Protein AF-A0A9E0VEK9-F1 (afdb_monomer_lite)

Foldseek 3Di:
DADDLVLLLVLLVQCLPQKDKAWDWDDDPPDPDIDIFIKIKGKDLDVVVVVSNVVNCVNVVQDWDKDWPPDDPPPDRTMIMIMHTQLVSLLSSLVSNLVNHDQCNVSSVLSNVLSVQVPDPDPDPVVVSVVSNVVSVVCVVPPDPPD

Secondary structure (DSSP, 8-state):
-PPPHHHHHHHHHHHHHHEEEEEEEE--TT-SSPEEEEEEEEEES-HHHHHHHHHHHHHTT---EEE--SS--TTS---EEEEE--HHHHHHHHHHHTTT-STTHHHHHHHHHHHHHHHSSS---HHHHHHHHHHHHHHHHH-----

Sequence (147 aa):
MTVQETDLAWLAGIIDGEGCFSIFINNRIDASNPSISASLTITNSNCLLLNRCMEILDSLEIKYYYHDPKNGRQQGRRVMRVKVKNYSSLKCLIELLLPYLVGKIDQAKITLEFANLAKQRGKLKYEERAKLMNNIKKLNQHGHLIA

pLDDT: mean 89.52, std 13.37, range [40.5, 98.69]

Structure (mmCIF, N/CA/C/O backbone):
data_AF-A0A9E0VEK9-F1
#
_entry.id   AF-A0A9E0VEK9-F1
#
loop_
_atom_site.group_PDB
_atom_site.id
_atom_site.type_symbol
_atom_site.label_atom_id
_atom_site.label_alt_id
_atom_site.label_comp_id
_atom_site.label_asym_id
_atom_site.label_entity_id
_atom_site.label_seq_id
_atom_site.pdbx_PDB_ins_code
_atom_site.Cartn_x
_atom_site.Cartn_y
_atom_site.Cartn_z
_atom_site.occupancy
_atom_site.B_iso_or_equiv
_atom_site.auth_seq_id
_atom_site.auth_comp_id
_atom_site.auth_asym_id
_atom_site.auth_atom_id
_atom_site.pdbx_PDB_model_num
ATOM 1 N N . MET A 1 1 ? -11.969 6.735 16.069 1.00 75.50 1 MET A N 1
ATOM 2 C CA . MET A 1 1 ? -12.246 5.346 16.494 1.00 75.50 1 MET A CA 1
ATOM 3 C C . MET A 1 1 ? -10.930 4.758 16.976 1.00 75.50 1 MET A C 1
ATOM 5 O O . MET A 1 1 ? -9.918 5.058 16.360 1.00 75.50 1 MET A O 1
ATOM 9 N N . THR A 1 2 ? -10.904 3.988 18.065 1.00 89.75 2 THR A N 1
ATOM 10 C CA . THR A 1 2 ? -9.683 3.257 18.451 1.00 89.75 2 THR A CA 1
ATOM 11 C C . THR A 1 2 ? -9.566 2.023 17.563 1.00 89.75 2 THR A C 1
ATOM 13 O O . THR A 1 2 ? -10.510 1.238 17.508 1.00 89.75 2 THR A O 1
ATOM 16 N N . VAL A 1 3 ? -8.454 1.884 16.840 1.00 93.69 3 VAL A N 1
ATOM 17 C CA . VAL A 1 3 ? -8.208 0.744 15.943 1.00 93.69 3 VAL A CA 1
ATOM 18 C C . VAL A 1 3 ? -7.796 -0.465 16.772 1.00 93.69 3 VAL A C 1
ATOM 20 O O . VAL A 1 3 ? -6.850 -0.373 17.551 1.00 93.69 3 VAL A O 1
ATOM 23 N N . GLN A 1 4 ? -8.502 -1.581 16.598 1.00 96.88 4 GLN A N 1
ATOM 24 C CA . GLN A 1 4 ? -8.213 -2.840 17.285 1.00 96.88 4 GLN A CA 1
ATOM 25 C C . GLN A 1 4 ? -7.390 -3.786 16.398 1.00 96.88 4 GLN A C 1
ATOM 27 O O . GLN A 1 4 ? -7.333 -3.628 15.178 1.00 96.88 4 GLN A O 1
ATOM 32 N N . GLU A 1 5 ? -6.802 -4.831 16.984 1.00 97.75 5 GLU A N 1
ATOM 33 C CA . GLU A 1 5 ? -6.090 -5.874 16.223 1.00 97.75 5 GLU A CA 1
ATOM 34 C C . GLU A 1 5 ? -6.980 -6.538 15.164 1.00 97.75 5 GLU A C 1
ATOM 36 O O . GLU A 1 5 ? -6.535 -6.812 14.052 1.00 97.75 5 GLU A O 1
ATOM 41 N N . THR A 1 6 ? -8.265 -6.729 15.469 1.00 98.06 6 THR A N 1
ATOM 42 C CA . THR A 1 6 ? -9.243 -7.281 14.525 1.00 98.06 6 THR A CA 1
ATOM 43 C C . THR A 1 6 ? -9.479 -6.375 13.320 1.00 98.06 6 THR A C 1
ATOM 45 O O . THR A 1 6 ? -9.717 -6.886 12.229 1.00 98.06 6 THR A O 1
ATOM 48 N N . ASP A 1 7 ? -9.363 -5.052 13.472 1.00 98.44 7 ASP A N 1
ATOM 49 C CA . ASP A 1 7 ? -9.461 -4.107 12.355 1.00 98.44 7 ASP A CA 1
ATOM 50 C C . ASP A 1 7 ? -8.234 -4.197 11.444 1.00 98.44 7 ASP A C 1
ATOM 52 O O . ASP A 1 7 ? -8.367 -4.164 10.219 1.00 98.44 7 ASP A O 1
ATOM 56 N N . LEU A 1 8 ? -7.043 -4.356 12.032 1.00 98.56 8 LEU A N 1
ATOM 57 C CA . LEU A 1 8 ? -5.801 -4.564 11.285 1.00 98.56 8 LEU A CA 1
ATOM 58 C C . LEU A 1 8 ? -5.826 -5.898 10.534 1.00 98.56 8 LEU A C 1
ATOM 60 O O . LEU A 1 8 ? -5.526 -5.930 9.340 1.00 98.56 8 LEU A O 1
ATOM 64 N N . ALA A 1 9 ? -6.247 -6.975 11.199 1.00 98.56 9 ALA A N 1
ATOM 65 C CA . ALA A 1 9 ? -6.399 -8.289 10.585 1.00 98.56 9 ALA A CA 1
ATOM 66 C C . ALA A 1 9 ? -7.434 -8.271 9.451 1.00 98.56 9 ALA A C 1
ATOM 68 O O . ALA A 1 9 ? -7.185 -8.799 8.365 1.00 98.56 9 ALA A O 1
ATOM 69 N N . TRP A 1 10 ? -8.570 -7.602 9.667 1.00 98.62 10 TRP A N 1
ATOM 70 C CA . TRP A 1 10 ? -9.595 -7.424 8.643 1.00 98.62 10 TRP A CA 1
ATOM 71 C C . TRP A 1 10 ? -9.056 -6.644 7.440 1.00 98.62 10 TRP A C 1
ATOM 73 O O . TRP A 1 10 ? -9.199 -7.092 6.302 1.00 98.62 10 TRP A O 1
ATOM 83 N N . LEU A 1 11 ? -8.379 -5.513 7.670 1.00 98.69 11 LEU A N 1
ATOM 84 C CA . LEU A 1 11 ? -7.804 -4.701 6.597 1.00 98.69 11 LEU A CA 1
ATOM 85 C C . LEU A 1 11 ? -6.722 -5.467 5.820 1.00 98.69 11 LEU A C 1
ATOM 87 O O . LEU A 1 11 ? -6.675 -5.370 4.593 1.00 98.69 11 LEU A O 1
ATOM 91 N N . ALA A 1 12 ? -5.885 -6.254 6.503 1.00 98.69 12 ALA A N 1
ATOM 92 C CA . ALA A 1 12 ? -4.900 -7.122 5.861 1.00 98.69 12 ALA A CA 1
ATOM 93 C C . ALA A 1 12 ? -5.572 -8.159 4.949 1.00 98.69 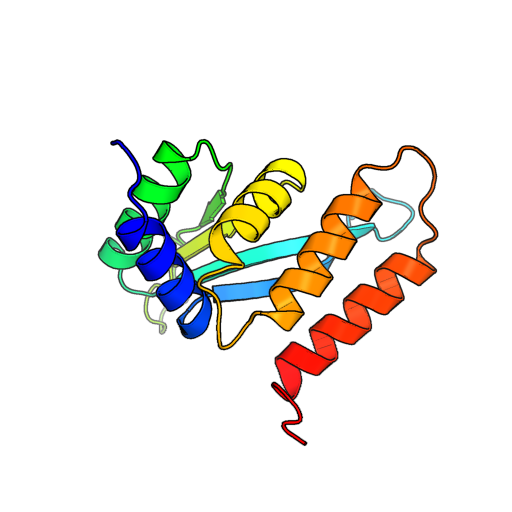12 ALA A C 1
ATOM 95 O O . ALA A 1 12 ? -5.175 -8.289 3.791 1.00 98.69 12 ALA A O 1
ATOM 96 N N . GLY A 1 13 ? -6.645 -8.809 5.415 1.00 98.56 13 GLY A N 1
ATOM 97 C CA . GLY A 1 13 ? -7.437 -9.735 4.601 1.00 98.56 13 GLY A CA 1
ATOM 98 C C . GLY A 1 13 ? -8.046 -9.067 3.363 1.00 98.56 13 GLY A C 1
ATOM 99 O O . GLY A 1 13 ? -7.977 -9.607 2.258 1.00 98.56 13 GLY A O 1
ATOM 100 N N . ILE A 1 14 ? -8.566 -7.844 3.508 1.00 98.62 14 ILE A N 1
ATOM 101 C CA . ILE A 1 14 ? -9.054 -7.054 2.368 1.00 98.62 14 ILE A CA 1
ATOM 102 C C . ILE A 1 14 ? -7.925 -6.724 1.390 1.00 98.62 14 ILE A C 1
ATOM 104 O O . ILE A 1 14 ? -8.122 -6.799 0.180 1.00 98.62 14 ILE A O 1
ATOM 108 N N . ILE A 1 15 ? -6.730 -6.385 1.869 1.00 98.50 15 ILE A N 1
ATOM 109 C CA . ILE A 1 15 ? -5.579 -6.114 1.000 1.00 98.50 15 ILE A CA 1
ATOM 110 C C . ILE A 1 15 ? -5.117 -7.385 0.273 1.00 98.50 15 ILE A C 1
ATOM 112 O O . ILE A 1 15 ? -4.773 -7.326 -0.913 1.00 98.50 15 ILE A O 1
ATOM 116 N N . ASP A 1 16 ? -5.164 -8.543 0.924 1.00 97.88 16 ASP A N 1
ATOM 117 C CA . ASP A 1 16 ? -4.855 -9.831 0.303 1.00 97.88 16 ASP A CA 1
ATOM 118 C C . ASP A 1 16 ? -5.864 -10.236 -0.777 1.00 97.88 16 ASP A C 1
ATOM 120 O O . ASP A 1 16 ? -5.453 -10.823 -1.779 1.00 97.88 16 ASP A O 1
ATOM 124 N N . GLY A 1 17 ? -7.135 -9.849 -0.658 1.00 97.69 17 GLY A N 1
ATOM 125 C CA . GLY A 1 17 ? -8.143 -10.061 -1.704 1.00 97.69 17 GLY A CA 1
ATOM 126 C C . GLY A 1 17 ? -8.131 -8.984 -2.796 1.00 97.69 17 GLY A C 1
ATOM 127 O O . GLY A 1 17 ? -7.876 -9.257 -3.964 1.00 97.69 17 GLY A O 1
ATOM 128 N N . GLU A 1 18 ? -8.354 -7.733 -2.401 1.00 97.94 18 GLU A N 1
ATOM 129 C CA . GLU A 1 18 ? -8.700 -6.594 -3.271 1.00 97.94 18 GLU A CA 1
ATOM 130 C C . GLU A 1 18 ? -7.551 -5.583 -3.447 1.00 97.94 18 GLU A C 1
ATOM 132 O O . GLU A 1 18 ? -7.617 -4.646 -4.254 1.00 97.94 18 GLU A O 1
ATOM 137 N N . GLY A 1 19 ? -6.497 -5.723 -2.642 1.00 97.88 19 GLY A N 1
ATOM 138 C CA . GLY A 1 19 ? -5.337 -4.844 -2.649 1.00 97.88 19 GLY A CA 1
ATOM 139 C C . GLY A 1 19 ? -4.309 -5.202 -3.719 1.00 97.88 19 GLY A C 1
ATOM 140 O O . GLY A 1 19 ? -4.181 -6.342 -4.158 1.00 97.88 19 GLY A O 1
ATOM 141 N N . CYS A 1 20 ? -3.508 -4.221 -4.116 1.00 98.00 20 CYS A N 1
ATOM 142 C CA . CYS A 1 20 ? -2.365 -4.409 -4.998 1.00 98.00 20 CYS A CA 1
ATOM 143 C C . CYS A 1 20 ? -1.204 -3.516 -4.558 1.00 98.00 20 CYS A C 1
ATOM 145 O O . CYS A 1 20 ? -1.308 -2.283 -4.579 1.00 98.00 20 CYS A O 1
ATOM 147 N N . PHE A 1 21 ? -0.089 -4.145 -4.194 1.00 98.31 21 PHE A N 1
ATOM 148 C CA . PHE A 1 21 ? 1.195 -3.476 -4.037 1.00 98.31 21 PHE A CA 1
ATOM 149 C C . PHE A 1 21 ? 1.859 -3.341 -5.406 1.00 98.31 21 PHE A C 1
ATOM 151 O O . PHE A 1 21 ? 1.887 -4.277 -6.203 1.00 98.31 21 PHE A O 1
ATOM 158 N N . SER A 1 22 ? 2.372 -2.159 -5.721 1.00 97.50 22 SER A N 1
ATOM 159 C CA . SER A 1 22 ? 2.972 -1.877 -7.023 1.00 97.50 22 SER A CA 1
ATOM 160 C C . SER A 1 22 ? 4.140 -0.923 -6.887 1.00 97.50 22 SER A C 1
ATOM 162 O O . SER A 1 22 ? 4.040 0.082 -6.186 1.00 97.50 22 SER A O 1
ATOM 164 N N . ILE A 1 23 ? 5.200 -1.189 -7.645 1.00 96.00 23 ILE A N 1
ATOM 165 C CA . ILE A 1 23 ? 6.280 -0.244 -7.922 1.00 96.00 23 ILE A CA 1
ATOM 166 C C . ILE A 1 23 ? 6.250 0.022 -9.428 1.00 96.00 23 ILE A C 1
ATOM 168 O O . ILE A 1 23 ? 6.117 -0.908 -10.220 1.00 96.00 23 ILE A O 1
ATOM 172 N N . PHE A 1 24 ? 6.294 1.288 -9.827 1.00 94.19 24 PHE A N 1
ATOM 173 C CA . PHE A 1 24 ? 6.076 1.713 -11.206 1.00 94.19 24 PHE A CA 1
ATOM 174 C C . PHE A 1 24 ? 6.885 2.961 -11.547 1.00 94.19 24 PHE A C 1
ATOM 176 O O . PHE A 1 24 ? 7.284 3.735 -10.673 1.00 94.19 24 PHE A O 1
ATOM 183 N N . ILE A 1 25 ? 7.103 3.162 -12.845 1.00 91.44 25 ILE A N 1
ATOM 184 C CA . ILE A 1 25 ? 7.740 4.362 -13.373 1.00 91.44 25 ILE A CA 1
ATOM 185 C C . ILE A 1 25 ? 6.696 5.479 -13.483 1.00 91.44 25 ILE A C 1
ATOM 187 O O . ILE A 1 25 ? 5.635 5.314 -14.081 1.00 91.44 25 ILE A O 1
ATOM 191 N N . ASN A 1 26 ? 7.022 6.630 -12.914 1.00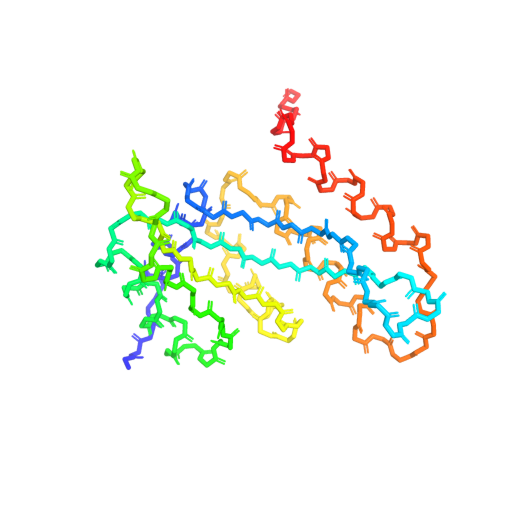 86.56 26 ASN A N 1
ATOM 192 C CA . ASN A 1 26 ? 6.358 7.904 -13.112 1.00 86.56 26 ASN A CA 1
ATOM 193 C C . ASN A 1 26 ? 7.119 8.700 -14.171 1.00 86.56 26 ASN A C 1
ATOM 195 O O . ASN A 1 26 ? 8.154 9.314 -13.883 1.00 86.56 26 ASN A O 1
ATOM 199 N N . ASN A 1 27 ? 6.561 8.710 -15.377 1.00 80.69 27 ASN A N 1
ATOM 200 C CA . ASN A 1 27 ? 6.970 9.608 -16.447 1.00 80.69 27 ASN A CA 1
ATOM 201 C C . ASN A 1 27 ? 6.269 10.944 -16.211 1.00 80.69 27 ASN A C 1
ATOM 203 O O . ASN A 1 27 ? 5.087 11.084 -16.524 1.00 80.69 27 ASN A O 1
ATOM 207 N N . ARG A 1 28 ? 6.961 11.903 -15.593 1.00 74.19 28 ARG A N 1
ATOM 208 C CA . ARG A 1 28 ? 6.451 13.273 -15.565 1.00 74.19 28 ARG A CA 1
ATOM 209 C C . ARG A 1 28 ? 6.937 13.992 -16.815 1.00 74.19 28 ARG A C 1
ATOM 211 O O . ARG A 1 28 ? 8.100 13.856 -17.175 1.00 74.19 28 ARG A O 1
ATOM 218 N N . ILE A 1 29 ? 6.036 14.728 -17.457 1.00 69.44 29 ILE A N 1
ATOM 219 C CA . ILE A 1 29 ? 6.296 15.444 -18.715 1.00 69.44 29 ILE A CA 1
ATOM 220 C C . ILE A 1 29 ? 7.399 16.505 -18.532 1.00 69.44 29 ILE A C 1
ATOM 222 O O . ILE A 1 29 ? 8.134 16.801 -19.464 1.00 69.44 29 ILE A O 1
ATOM 226 N N . ASP A 1 30 ? 7.538 17.037 -17.319 1.00 74.06 30 ASP A N 1
ATOM 227 C CA . ASP A 1 30 ? 8.468 18.096 -16.917 1.00 74.06 30 ASP A CA 1
ATOM 228 C C . ASP A 1 30 ? 9.792 17.584 -16.317 1.00 74.06 30 ASP A C 1
ATOM 230 O O . ASP A 1 30 ? 10.680 18.379 -16.009 1.00 74.06 30 ASP A O 1
ATOM 234 N N . ALA A 1 31 ? 9.953 16.271 -16.131 1.00 70.75 31 ALA A N 1
ATOM 235 C CA . ALA A 1 31 ? 11.150 15.701 -15.525 1.00 70.75 31 ALA A CA 1
ATOM 236 C C . ALA A 1 31 ? 12.089 15.132 -16.592 1.00 70.75 31 ALA A C 1
ATOM 238 O O . ALA A 1 31 ? 11.723 14.238 -17.350 1.00 70.75 31 ALA A O 1
ATOM 239 N N . SER A 1 32 ? 13.348 15.576 -16.576 1.00 70.69 32 SER A N 1
ATOM 240 C CA . SER A 1 32 ? 14.405 15.062 -17.459 1.00 70.69 32 SER A CA 1
ATOM 241 C C . SER A 1 32 ? 14.728 13.581 -17.241 1.00 70.69 32 SER A C 1
ATOM 243 O O . SER A 1 32 ? 15.346 12.961 -18.099 1.00 70.69 32 SER A O 1
ATOM 245 N N . ASN A 1 33 ? 14.315 13.005 -16.107 1.00 71.69 33 ASN A N 1
ATOM 246 C CA . ASN A 1 33 ? 14.513 11.596 -15.800 1.00 71.69 33 ASN A CA 1
ATOM 247 C C . ASN A 1 33 ? 13.241 10.961 -15.217 1.00 71.69 33 ASN A C 1
ATOM 249 O O . ASN A 1 33 ? 12.632 11.535 -14.305 1.00 71.69 33 ASN A O 1
ATOM 253 N N . PRO A 1 34 ? 12.865 9.754 -15.675 1.00 78.25 34 PRO A N 1
ATOM 254 C CA . PRO A 1 34 ? 11.761 9.004 -15.097 1.00 78.25 34 PRO A CA 1
ATOM 255 C C . PRO A 1 34 ? 12.043 8.676 -13.627 1.00 78.25 34 PRO A C 1
ATOM 257 O O . PRO A 1 34 ? 13.136 8.245 -13.256 1.00 78.25 34 PRO A O 1
ATOM 260 N N . SER A 1 35 ? 11.034 8.850 -12.775 1.00 86.00 35 SER A N 1
ATOM 261 C CA . SER A 1 35 ? 11.138 8.526 -11.348 1.00 86.00 35 SER A CA 1
ATOM 262 C C . SER A 1 35 ? 10.437 7.206 -11.053 1.00 86.00 35 SER A C 1
ATOM 264 O O . SER A 1 35 ? 9.373 6.943 -11.593 1.00 86.00 35 SER A O 1
ATOM 266 N N . ILE A 1 36 ? 11.002 6.360 -10.194 1.00 90.75 36 ILE A N 1
ATOM 267 C CA . ILE A 1 36 ? 10.328 5.133 -9.742 1.00 90.75 36 ILE A CA 1
ATOM 268 C C . ILE A 1 36 ? 9.571 5.443 -8.449 1.00 90.75 36 ILE A C 1
ATOM 270 O O . ILE A 1 36 ? 10.072 6.175 -7.589 1.00 90.75 36 ILE A O 1
ATOM 274 N N . SER A 1 37 ? 8.355 4.923 -8.304 1.00 92.75 37 SER A N 1
ATOM 275 C CA . SER A 1 37 ? 7.513 5.117 -7.121 1.00 92.75 37 SER A CA 1
ATOM 276 C C . SER A 1 37 ? 6.755 3.855 -6.746 1.00 92.75 37 SER A C 1
ATOM 278 O O . SER A 1 37 ? 6.527 2.994 -7.588 1.00 92.75 37 SER A O 1
ATOM 280 N N . ALA A 1 38 ? 6.336 3.778 -5.486 1.00 95.94 38 ALA A N 1
ATOM 281 C CA . ALA A 1 38 ? 5.567 2.667 -4.943 1.00 95.94 38 ALA A CA 1
ATOM 282 C C . ALA A 1 38 ? 4.160 3.097 -4.513 1.00 95.94 38 ALA A C 1
ATOM 284 O O . ALA A 1 38 ? 3.905 4.273 -4.237 1.00 95.94 38 ALA A O 1
ATOM 285 N N . SER A 1 39 ? 3.235 2.142 -4.457 1.00 97.75 39 SER A N 1
ATOM 286 C CA . SER A 1 39 ? 1.904 2.346 -3.895 1.00 97.75 39 SER A CA 1
ATOM 287 C C . SER A 1 39 ? 1.232 1.050 -3.472 1.00 97.75 39 SER A C 1
ATOM 289 O O . SER A 1 39 ? 1.437 0.022 -4.114 1.00 97.75 39 SER A O 1
ATOM 291 N N . LEU A 1 40 ? 0.319 1.161 -2.514 1.00 98.56 40 LEU A N 1
ATOM 292 C CA . LEU A 1 40 ? -0.753 0.199 -2.274 1.00 98.56 40 LEU A CA 1
ATOM 293 C C . LEU A 1 40 ? -2.061 0.777 -2.828 1.00 98.56 40 LEU A C 1
ATOM 295 O O . LEU A 1 40 ? -2.364 1.947 -2.599 1.00 98.56 40 LEU A O 1
ATOM 299 N N . THR A 1 41 ? -2.828 -0.019 -3.570 1.00 98.56 41 THR A N 1
ATOM 300 C CA . THR A 1 41 ? -4.162 0.364 -4.059 1.00 98.56 41 THR A CA 1
ATOM 301 C C . THR A 1 41 ? -5.181 -0.702 -3.682 1.00 98.56 41 THR A C 1
ATOM 303 O O . THR A 1 41 ? -4.963 -1.859 -4.009 1.00 98.56 41 THR A O 1
ATOM 306 N N . ILE A 1 42 ? -6.291 -0.313 -3.059 1.00 98.50 42 ILE A N 1
ATOM 307 C CA . ILE A 1 42 ? -7.468 -1.158 -2.825 1.00 98.50 42 ILE A CA 1
ATOM 308 C C . ILE A 1 42 ? -8.532 -0.711 -3.824 1.00 98.50 42 ILE A C 1
ATOM 310 O O . ILE A 1 42 ? -8.842 0.480 -3.905 1.00 98.50 42 ILE A O 1
ATOM 314 N N . THR A 1 43 ? -9.042 -1.635 -4.634 1.00 97.06 43 THR A N 1
ATOM 315 C CA . THR A 1 43 ? -9.991 -1.329 -5.712 1.00 97.06 43 THR A CA 1
ATOM 316 C C . THR A 1 43 ? -11.248 -2.153 -5.525 1.00 97.06 43 THR A C 1
ATOM 318 O O . THR A 1 43 ? -11.150 -3.363 -5.431 1.00 97.06 43 THR A O 1
ATOM 321 N N . ASN A 1 44 ? -12.423 -1.525 -5.505 1.00 96.50 44 ASN A N 1
ATOM 322 C CA . ASN A 1 44 ? -13.674 -2.271 -5.407 1.00 96.50 44 ASN A CA 1
ATOM 323 C C . ASN A 1 44 ? -14.857 -1.479 -5.990 1.00 96.50 44 ASN A C 1
ATOM 325 O O . ASN A 1 44 ? -14.815 -0.250 -6.091 1.00 96.50 44 ASN A O 1
ATOM 329 N N . SER A 1 45 ? -15.922 -2.176 -6.388 1.00 94.25 45 SER A N 1
ATOM 330 C CA . SER A 1 45 ? -17.187 -1.552 -6.805 1.00 94.25 45 SER A CA 1
ATOM 331 C C . SER A 1 45 ? -18.146 -1.291 -5.639 1.00 94.25 45 SER A C 1
ATOM 333 O O . SER A 1 45 ? -19.085 -0.516 -5.791 1.00 94.25 45 SER A O 1
ATOM 335 N N . ASN A 1 46 ? -17.931 -1.924 -4.483 1.00 94.25 46 ASN A N 1
ATOM 336 C CA . ASN A 1 46 ? -18.708 -1.703 -3.270 1.00 94.25 46 ASN A CA 1
ATOM 337 C C . ASN A 1 46 ? -18.101 -0.551 -2.452 1.00 94.25 46 ASN A C 1
ATOM 339 O O . ASN A 1 46 ? -16.995 -0.664 -1.922 1.00 94.25 46 ASN A O 1
ATOM 343 N N . CYS A 1 47 ? -18.836 0.558 -2.335 1.00 94.44 47 CYS A N 1
ATOM 344 C CA . CYS A 1 47 ? -18.379 1.729 -1.589 1.00 94.44 47 CYS A CA 1
ATOM 345 C C . CYS A 1 47 ? -18.317 1.481 -0.080 1.00 94.44 47 CYS A C 1
ATOM 347 O O . CYS A 1 47 ? -17.437 2.034 0.565 1.00 94.44 47 CYS A O 1
ATOM 349 N N . LEU A 1 48 ? -19.175 0.624 0.485 1.00 96.94 48 LEU A N 1
ATOM 350 C CA . LEU A 1 48 ? -19.177 0.334 1.923 1.00 96.94 48 LEU A CA 1
ATOM 351 C C . LEU A 1 48 ? -17.867 -0.329 2.362 1.00 96.94 48 LEU A C 1
ATOM 353 O O . LEU A 1 48 ? -17.313 0.020 3.401 1.00 96.94 48 LEU A O 1
ATOM 357 N N . LEU A 1 49 ? -17.334 -1.230 1.531 1.00 97.56 49 LEU A N 1
ATOM 358 C CA . LEU A 1 49 ? -16.047 -1.882 1.775 1.00 97.56 49 LEU A CA 1
ATOM 359 C C . LEU A 1 49 ? -14.902 -0.861 1.782 1.00 97.56 49 LEU A C 1
ATOM 361 O O . LEU A 1 49 ? -14.065 -0.874 2.685 1.00 97.56 49 LEU A O 1
ATOM 365 N N . LEU A 1 50 ? -14.877 0.053 0.806 1.00 97.88 50 LEU A N 1
ATOM 366 C CA . LEU A 1 50 ? -13.852 1.097 0.752 1.00 97.88 50 LEU A CA 1
ATOM 367 C C . LEU A 1 50 ? -14.012 2.132 1.866 1.00 97.88 50 LEU A C 1
AT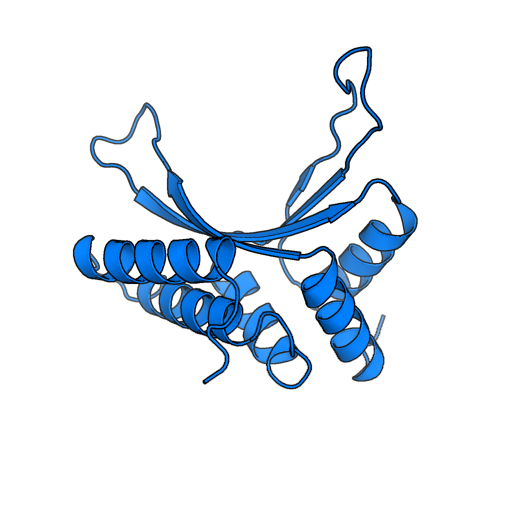OM 369 O O . LEU A 1 50 ? -13.001 2.571 2.402 1.00 97.88 50 LEU A O 1
ATOM 373 N N . ASN A 1 51 ? -15.241 2.483 2.248 1.00 97.94 51 ASN A N 1
ATOM 374 C CA . ASN A 1 51 ? -15.506 3.366 3.382 1.00 97.94 51 ASN A CA 1
ATOM 375 C C . ASN A 1 51 ? -14.930 2.774 4.665 1.00 97.94 51 ASN A C 1
ATOM 377 O O . ASN A 1 51 ? -14.198 3.465 5.366 1.00 97.94 51 ASN A O 1
ATOM 381 N N . ARG A 1 52 ? -15.141 1.474 4.910 1.00 98.25 52 ARG A N 1
ATOM 382 C CA . ARG A 1 52 ? -14.546 0.809 6.072 1.00 98.25 52 ARG A CA 1
ATOM 383 C C . ARG A 1 52 ? -13.017 0.826 6.038 1.00 98.25 52 ARG A C 1
ATOM 385 O O . ARG A 1 52 ? -1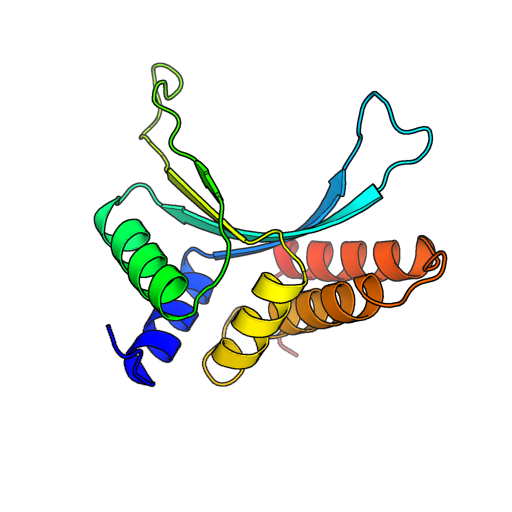2.385 1.058 7.063 1.00 98.25 52 ARG A O 1
ATOM 392 N N . CYS A 1 53 ? -12.412 0.631 4.864 1.00 98.44 53 CYS A N 1
ATOM 393 C CA . CYS A 1 53 ? -10.962 0.784 4.714 1.00 98.44 53 CYS A CA 1
ATOM 394 C C . CYS A 1 53 ? -10.516 2.212 5.063 1.00 98.44 53 CYS A C 1
ATOM 396 O O . CYS A 1 53 ? -9.558 2.381 5.807 1.00 98.44 53 CYS A O 1
ATOM 398 N N . MET A 1 54 ? -11.210 3.231 4.547 1.00 98.44 54 MET A N 1
ATOM 399 C CA . MET A 1 54 ? -10.894 4.641 4.793 1.00 98.44 54 MET A CA 1
ATOM 400 C C . MET A 1 54 ? -11.021 5.011 6.273 1.00 98.44 54 MET A C 1
ATOM 402 O O . MET A 1 54 ? -10.102 5.621 6.797 1.00 98.44 54 MET A O 1
ATOM 406 N N . GLU A 1 55 ? -12.056 4.550 6.976 1.00 98.44 55 GLU A N 1
ATOM 407 C CA . GLU A 1 55 ? -12.221 4.774 8.422 1.00 98.44 55 GLU A CA 1
ATOM 408 C C . GLU A 1 55 ? -11.035 4.251 9.249 1.00 98.44 55 GLU A C 1
ATOM 410 O O . GLU A 1 55 ? -10.573 4.919 10.181 1.00 98.44 55 GLU A O 1
ATOM 415 N N . ILE A 1 56 ? -10.535 3.055 8.912 1.00 98.56 56 ILE A N 1
ATOM 416 C CA . ILE A 1 56 ? -9.363 2.466 9.571 1.00 98.56 56 ILE A CA 1
ATOM 417 C C . ILE A 1 56 ? -8.115 3.286 9.227 1.00 98.56 56 ILE A C 1
ATOM 419 O O . ILE A 1 56 ? -7.345 3.628 10.120 1.00 98.56 56 ILE A O 1
ATOM 423 N N . LEU A 1 57 ? -7.927 3.646 7.951 1.00 98.38 57 LEU A N 1
ATOM 424 C CA . LEU A 1 57 ? -6.787 4.455 7.510 1.00 98.38 57 LEU A CA 1
ATOM 425 C C . LEU A 1 57 ? -6.776 5.846 8.161 1.00 98.38 57 LEU A C 1
ATOM 427 O O . LEU A 1 57 ? -5.717 6.286 8.601 1.00 98.38 57 LEU A O 1
ATOM 431 N N . ASP A 1 58 ? -7.931 6.504 8.265 1.00 98.31 58 ASP A N 1
ATOM 432 C CA . ASP A 1 58 ? -8.095 7.800 8.929 1.00 98.31 58 ASP A CA 1
ATOM 433 C C . ASP A 1 58 ? -7.760 7.693 10.420 1.00 98.31 58 ASP A C 1
ATOM 435 O O . ASP A 1 58 ? -7.032 8.527 10.955 1.00 98.31 58 ASP A O 1
ATOM 439 N N . SER A 1 59 ? -8.222 6.627 11.084 1.00 98.00 59 SER A N 1
ATOM 440 C CA . SER A 1 59 ? -7.939 6.378 12.505 1.00 98.00 59 SER A CA 1
ATOM 441 C C . SER A 1 59 ? -6.463 6.054 12.784 1.00 98.00 59 SER A C 1
ATOM 443 O O . SER A 1 59 ? -5.996 6.264 13.899 1.00 98.00 59 SER A O 1
ATOM 445 N N . LEU A 1 60 ? -5.727 5.567 11.779 1.00 97.50 60 LEU A N 1
ATOM 446 C CA . LEU A 1 60 ? -4.275 5.346 11.812 1.00 97.50 60 LEU A CA 1
ATOM 447 C C . LEU A 1 60 ? -3.464 6.548 11.288 1.00 97.50 60 LEU A C 1
ATOM 449 O O . LEU A 1 60 ? -2.247 6.444 11.139 1.00 97.50 60 LEU A O 1
ATOM 453 N N . GLU A 1 61 ? -4.120 7.660 10.938 1.00 97.56 61 GLU A N 1
ATOM 454 C CA . GLU A 1 61 ? -3.502 8.845 10.321 1.00 97.56 61 GLU A CA 1
ATOM 455 C C . GLU A 1 61 ? -2.727 8.543 9.013 1.00 97.56 61 GLU A C 1
ATOM 457 O O . GLU A 1 61 ? -1.768 9.227 8.626 1.00 97.56 61 GLU A O 1
ATOM 462 N N . ILE A 1 62 ? -3.149 7.510 8.280 1.00 98.19 62 ILE A N 1
ATOM 463 C CA . ILE A 1 62 ? -2.545 7.100 7.012 1.00 98.19 62 ILE A CA 1
ATOM 464 C C . ILE A 1 62 ? -3.084 7.967 5.878 1.00 98.19 62 ILE A C 1
ATOM 466 O O . ILE A 1 62 ? -4.265 7.950 5.552 1.00 98.19 62 ILE A O 1
ATOM 470 N N . LYS A 1 63 ? -2.192 8.684 5.187 1.00 98.12 63 LYS A N 1
ATOM 471 C CA . LYS A 1 63 ? -2.566 9.515 4.036 1.00 98.12 63 LYS A CA 1
ATOM 472 C C . LYS A 1 63 ? -2.844 8.654 2.804 1.00 98.12 63 LYS A C 1
ATOM 474 O O . LYS A 1 63 ? -1.956 7.942 2.322 1.00 98.12 63 LYS A O 1
ATOM 479 N N . TYR A 1 64 ? -4.032 8.803 2.229 1.00 98.50 64 TYR A N 1
ATOM 480 C CA . TYR A 1 64 ? -4.446 8.128 0.999 1.00 98.50 64 TYR A CA 1
ATOM 481 C C . TYR A 1 64 ? -5.114 9.085 0.003 1.00 98.50 64 TYR A C 1
ATOM 483 O O . TYR A 1 64 ? -5.457 10.222 0.311 1.00 98.50 64 TYR A O 1
ATOM 491 N N . TYR A 1 65 ? -5.279 8.601 -1.225 1.00 97.75 65 TYR A N 1
ATOM 492 C CA . TYR A 1 65 ? -6.062 9.229 -2.280 1.00 97.75 65 TYR A CA 1
ATOM 493 C C . TYR A 1 65 ? -7.278 8.362 -2.576 1.00 97.75 65 TYR A C 1
ATOM 495 O O . TYR A 1 65 ? -7.122 7.185 -2.907 1.00 97.75 65 TYR A O 1
ATOM 503 N N . TYR A 1 66 ? -8.467 8.948 -2.508 1.00 96.94 66 TYR A N 1
ATOM 504 C CA . TYR A 1 66 ? -9.688 8.314 -2.981 1.00 96.94 66 TYR A CA 1
ATOM 505 C C . TYR A 1 66 ? -9.961 8.747 -4.424 1.00 96.94 66 TYR A C 1
ATOM 507 O O . TYR A 1 66 ? -9.960 9.936 -4.743 1.00 96.94 66 TYR A O 1
ATOM 515 N N . HIS A 1 67 ? -10.147 7.779 -5.315 1.00 94.44 67 HIS A N 1
ATOM 516 C CA . HIS A 1 67 ? -10.478 8.016 -6.711 1.00 94.44 67 HIS A CA 1
ATOM 517 C C . HIS A 1 67 ? -11.793 7.332 -7.054 1.00 94.44 67 HIS A C 1
ATOM 519 O O . HIS A 1 67 ? -11.899 6.103 -7.067 1.00 94.44 67 HIS A O 1
ATOM 525 N N . ASP A 1 68 ? -12.759 8.160 -7.416 1.00 91.19 68 ASP A N 1
ATOM 526 C CA . ASP A 1 68 ? -14.108 7.762 -7.763 1.00 91.19 68 ASP A CA 1
ATOM 527 C C . ASP A 1 68 ? -14.467 8.365 -9.123 1.00 91.19 68 ASP A C 1
ATOM 529 O O . ASP A 1 68 ? -14.787 9.557 -9.216 1.00 91.19 68 ASP A O 1
ATOM 533 N N . PRO A 1 69 ? -14.327 7.590 -10.210 1.00 83.38 69 PRO A N 1
ATOM 534 C CA . PRO A 1 69 ? -14.643 8.084 -11.533 1.00 83.38 69 PRO A CA 1
ATOM 535 C C . PRO A 1 69 ? -16.158 8.285 -11.626 1.00 83.38 69 PRO A C 1
ATOM 537 O O . PRO A 1 69 ? -16.910 7.337 -11.845 1.00 83.38 69 PRO A O 1
ATOM 540 N N . LYS A 1 70 ? -16.597 9.543 -11.490 1.00 69.88 70 LYS A N 1
ATOM 541 C CA . LYS A 1 70 ? -18.006 9.954 -11.632 1.00 69.88 70 LYS A CA 1
ATOM 542 C C . LYS A 1 70 ? -18.599 9.566 -12.995 1.00 69.88 70 LYS A C 1
ATOM 544 O O . LYS A 1 70 ? -19.797 9.334 -13.088 1.00 69.88 70 LYS A O 1
ATOM 549 N N . ASN A 1 71 ? -17.745 9.418 -14.013 1.00 58.53 71 ASN A N 1
ATOM 550 C CA . ASN A 1 71 ? -18.101 9.013 -15.370 1.00 58.53 71 ASN A CA 1
ATOM 551 C C . ASN A 1 71 ? -17.369 7.709 -15.724 1.00 58.53 71 ASN A C 1
ATOM 553 O O . ASN A 1 71 ? -16.312 7.724 -16.359 1.00 58.53 71 ASN A O 1
ATOM 557 N N . GLY A 1 72 ? -17.896 6.565 -15.283 1.00 53.72 72 GLY A N 1
ATOM 558 C CA . GLY A 1 72 ? -17.502 5.286 -15.873 1.00 53.72 72 GLY A CA 1
ATOM 559 C C . GLY A 1 72 ? -17.776 5.340 -17.378 1.00 53.72 72 GLY A C 1
ATOM 560 O O . GLY A 1 72 ? -18.799 5.885 -17.790 1.00 53.72 72 GLY A O 1
ATOM 561 N N . ARG A 1 73 ? -16.864 4.821 -18.213 1.00 53.38 73 ARG A N 1
ATOM 562 C CA . ARG A 1 73 ? -17.140 4.607 -19.648 1.00 53.38 73 ARG A CA 1
ATOM 563 C C . ARG A 1 73 ? -18.543 4.006 -19.771 1.00 53.38 73 ARG A C 1
ATOM 565 O O . ARG A 1 73 ? -18.842 3.113 -18.982 1.00 53.38 73 ARG A O 1
ATOM 572 N N . GLN A 1 74 ? -19.346 4.480 -20.729 1.00 54.91 74 GLN A N 1
ATOM 573 C CA . GLN A 1 74 ? -20.789 4.227 -20.943 1.00 54.91 74 GLN A CA 1
ATOM 574 C C . GLN A 1 74 ? -21.291 2.761 -20.832 1.00 54.91 74 GLN A C 1
ATOM 576 O O . GLN A 1 74 ? -22.480 2.522 -21.000 1.00 54.91 74 GLN A O 1
ATOM 581 N N . GLN A 1 75 ? -20.431 1.775 -20.558 1.00 60.62 75 GLN A N 1
ATOM 582 C CA . GLN A 1 75 ? -20.739 0.345 -20.532 1.00 60.62 75 GLN A CA 1
ATOM 583 C C . GLN A 1 75 ? -20.139 -0.443 -19.338 1.00 60.62 75 GLN A C 1
ATOM 585 O O . GLN A 1 75 ? -20.305 -1.657 -19.283 1.00 60.62 75 GLN A O 1
ATOM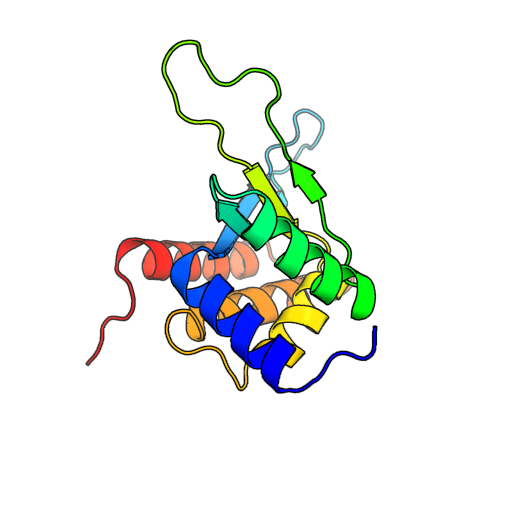 590 N N . GLY A 1 76 ? -19.443 0.186 -18.375 1.00 69.50 76 GLY A N 1
ATOM 591 C CA . GLY A 1 76 ? -18.777 -0.525 -17.262 1.00 69.50 76 GLY A CA 1
ATOM 592 C C . GLY A 1 76 ? -19.370 -0.262 -15.871 1.00 69.50 76 GLY A C 1
ATOM 593 O O . GLY A 1 76 ? -19.811 0.849 -15.583 1.00 69.50 76 GLY A O 1
ATOM 594 N N . ARG A 1 77 ? -19.316 -1.259 -14.966 1.00 78.94 77 ARG A N 1
ATOM 595 C CA . ARG A 1 77 ? -19.613 -1.050 -13.532 1.00 78.94 77 ARG A CA 1
ATOM 596 C C . ARG A 1 77 ? -18.651 -0.006 -12.952 1.00 78.94 77 ARG A C 1
ATOM 598 O O . ARG A 1 77 ? -17.453 -0.038 -13.230 1.00 78.94 77 ARG A O 1
ATOM 605 N N . ARG A 1 78 ? -19.172 0.911 -12.132 1.00 87.12 78 ARG A N 1
ATOM 606 C CA . ARG A 1 78 ? -18.377 1.916 -11.409 1.00 87.12 78 ARG A CA 1
ATOM 607 C C . ARG A 1 78 ? -17.388 1.215 -10.476 1.00 87.12 78 ARG A C 1
ATOM 609 O O . ARG A 1 78 ? -17.779 0.352 -9.695 1.00 87.12 78 ARG A O 1
ATOM 616 N N . VAL A 1 79 ? -16.116 1.596 -10.559 1.00 91.31 79 VAL A N 1
ATOM 617 C CA . VAL A 1 79 ? -15.035 1.041 -9.737 1.00 91.31 79 VAL A CA 1
ATOM 618 C C . VAL A 1 79 ? -14.306 2.183 -9.047 1.00 91.31 79 VAL A C 1
ATOM 620 O O . VAL A 1 79 ? -13.781 3.083 -9.705 1.00 91.31 79 VAL A O 1
ATOM 623 N N . MET A 1 80 ? -14.266 2.124 -7.722 1.00 94.75 80 MET A N 1
ATOM 624 C CA . MET A 1 80 ? -13.636 3.110 -6.852 1.00 94.75 80 MET A CA 1
ATOM 625 C C . MET A 1 80 ? -12.295 2.573 -6.353 1.00 94.75 80 MET A C 1
ATOM 627 O O . MET A 1 80 ? -12.050 1.363 -6.357 1.00 94.75 80 MET A O 1
ATOM 631 N N . ARG A 1 81 ? -11.393 3.477 -5.964 1.00 96.88 81 ARG A N 1
ATOM 632 C CA . ARG A 1 81 ? -10.040 3.115 -5.533 1.00 96.88 81 ARG A CA 1
ATOM 633 C C . ARG A 1 81 ? -9.595 3.948 -4.343 1.00 96.88 81 ARG A C 1
ATOM 635 O O . ARG A 1 81 ? -9.701 5.169 -4.383 1.00 96.88 81 ARG A O 1
ATOM 642 N N . VAL A 1 82 ? -9.002 3.294 -3.354 1.00 98.38 82 VAL A N 1
ATOM 643 C CA . VAL A 1 82 ? -8.239 3.928 -2.273 1.00 98.38 82 VAL A CA 1
ATOM 644 C C . VAL A 1 82 ? -6.765 3.641 -2.520 1.00 98.38 82 VAL A C 1
ATOM 646 O O . VAL A 1 82 ? -6.380 2.490 -2.724 1.00 98.38 82 VAL A O 1
ATOM 649 N N . LYS A 1 83 ? -5.927 4.677 -2.557 1.00 98.50 83 LYS A N 1
ATOM 650 C CA . LYS A 1 83 ? -4.516 4.548 -2.931 1.00 98.50 83 LYS A CA 1
ATOM 651 C C . LYS A 1 83 ? -3.581 5.236 -1.945 1.00 98.50 83 LYS A C 1
ATOM 653 O O . LYS A 1 83 ? -3.604 6.455 -1.815 1.00 98.50 83 LYS A O 1
ATOM 658 N N . VAL A 1 84 ? -2.673 4.474 -1.347 1.00 98.44 84 VAL A N 1
ATOM 659 C CA . VAL A 1 84 ? -1.597 4.973 -0.480 1.00 98.44 84 VAL A CA 1
ATOM 660 C C . VAL A 1 84 ? -0.316 5.086 -1.310 1.00 98.44 84 VAL A C 1
ATOM 662 O O . VAL A 1 84 ? 0.169 4.092 -1.850 1.00 98.44 84 VAL A O 1
ATOM 665 N N . LYS A 1 85 ? 0.222 6.304 -1.459 1.00 95.50 85 LYS A N 1
ATOM 666 C CA . LYS A 1 85 ? 1.468 6.578 -2.219 1.00 95.50 85 LYS A CA 1
ATOM 667 C C . LYS A 1 85 ? 2.582 7.210 -1.388 1.00 95.50 85 LYS A C 1
ATOM 669 O O . LYS A 1 85 ? 3.741 7.161 -1.788 1.00 95.50 85 LYS A O 1
ATOM 674 N N . ASN A 1 86 ? 2.242 7.876 -0.287 1.00 93.81 86 ASN A N 1
ATOM 675 C CA . ASN A 1 86 ? 3.236 8.542 0.543 1.00 93.81 86 ASN A CA 1
ATOM 676 C C . ASN A 1 86 ? 4.105 7.487 1.240 1.00 93.81 86 ASN A C 1
ATOM 678 O O . ASN A 1 86 ? 3.558 6.589 1.866 1.00 93.81 86 ASN A O 1
ATOM 682 N N . TYR A 1 87 ? 5.434 7.590 1.151 1.00 94.44 87 TYR A N 1
ATOM 683 C CA . TYR A 1 87 ? 6.326 6.548 1.675 1.00 94.44 87 TYR A CA 1
ATOM 684 C C . TYR A 1 87 ? 6.268 6.393 3.194 1.00 94.44 87 TYR A C 1
ATOM 686 O O . TYR A 1 87 ? 6.364 5.269 3.671 1.00 94.44 87 TYR A O 1
ATOM 694 N N . SER A 1 88 ? 6.058 7.476 3.949 1.00 95.50 88 SER A N 1
ATOM 695 C CA . SER A 1 88 ? 5.893 7.389 5.405 1.00 95.50 88 SER A CA 1
ATOM 696 C C . SER A 1 88 ? 4.611 6.640 5.766 1.00 95.50 88 SER A C 1
ATOM 698 O O . SER A 1 88 ? 4.650 5.717 6.572 1.00 95.50 88 SER A O 1
ATOM 700 N N . SER A 1 89 ? 3.496 6.988 5.120 1.00 97.44 89 SER A N 1
ATOM 701 C CA . SER A 1 89 ? 2.206 6.317 5.318 1.00 97.44 89 SER A CA 1
ATOM 702 C C . SER A 1 89 ? 2.226 4.865 4.830 1.00 97.44 89 SER A C 1
ATOM 704 O O . SER A 1 89 ? 1.704 3.985 5.498 1.00 97.44 89 SER A O 1
ATOM 706 N N . LEU A 1 90 ? 2.874 4.592 3.695 1.00 97.31 90 LEU A N 1
ATOM 707 C CA . LEU A 1 90 ? 3.014 3.246 3.143 1.00 97.31 90 LEU A CA 1
ATOM 708 C C . LEU A 1 90 ? 3.849 2.353 4.067 1.00 97.31 90 LEU A C 1
ATOM 710 O O . LEU A 1 90 ? 3.453 1.227 4.336 1.00 97.31 90 LEU A O 1
ATOM 714 N N . LYS A 1 91 ? 4.969 2.874 4.582 1.00 97.44 91 LYS A N 1
ATOM 715 C CA . LYS A 1 91 ? 5.812 2.188 5.563 1.00 97.44 91 LYS A CA 1
ATOM 716 C C . LYS A 1 91 ? 5.026 1.853 6.830 1.00 97.44 91 LYS A C 1
ATOM 718 O O . LYS A 1 91 ? 4.943 0.684 7.181 1.00 97.44 91 LYS A O 1
ATOM 723 N N . CYS A 1 92 ? 4.430 2.867 7.459 1.00 97.88 92 CYS A N 1
ATOM 724 C CA . CYS A 1 92 ? 3.682 2.704 8.704 1.00 97.88 92 CYS A CA 1
ATOM 725 C C . CYS A 1 92 ? 2.546 1.687 8.543 1.00 97.88 92 CYS A C 1
ATOM 727 O O . CYS A 1 92 ? 2.429 0.762 9.341 1.00 97.88 92 CYS A O 1
ATOM 729 N N . LEU A 1 93 ? 1.773 1.793 7.458 1.00 98.44 93 LEU A N 1
ATOM 730 C CA . LEU A 1 93 ? 0.695 0.853 7.174 1.00 98.44 93 LEU A CA 1
ATOM 731 C C . LEU A 1 93 ? 1.214 -0.578 6.973 1.00 98.44 93 LEU A C 1
ATOM 733 O O . LEU A 1 93 ? 0.643 -1.509 7.525 1.00 98.44 93 LEU A O 1
ATOM 737 N N . ILE A 1 94 ? 2.289 -0.777 6.202 1.00 98.38 94 ILE A N 1
ATOM 738 C CA . ILE A 1 94 ? 2.832 -2.124 5.971 1.00 98.38 94 ILE A CA 1
ATOM 739 C C . ILE A 1 94 ? 3.363 -2.732 7.273 1.00 98.38 94 ILE A C 1
ATOM 741 O O . ILE A 1 94 ? 3.089 -3.896 7.537 1.00 98.38 94 ILE A O 1
ATOM 745 N N . GLU A 1 95 ? 4.080 -1.966 8.097 1.00 98.31 95 GLU A N 1
ATOM 746 C CA . GLU A 1 95 ? 4.613 -2.450 9.379 1.00 98.31 95 GLU A CA 1
ATOM 747 C C . GLU A 1 95 ? 3.500 -2.925 10.325 1.00 98.31 95 GLU A C 1
ATOM 749 O O . GLU A 1 95 ? 3.649 -3.970 10.953 1.00 98.31 95 GLU A O 1
ATOM 754 N N . LEU A 1 96 ? 2.363 -2.220 10.362 1.00 98.31 96 LEU A N 1
ATOM 755 C CA . LEU A 1 96 ? 1.191 -2.611 11.154 1.00 98.31 96 LEU A CA 1
ATOM 756 C C . LEU A 1 96 ? 0.484 -3.864 10.616 1.00 98.31 96 LEU A C 1
ATOM 758 O O . LEU A 1 96 ? -0.067 -4.640 11.392 1.00 98.31 96 LEU A O 1
ATOM 762 N N . LEU A 1 97 ? 0.469 -4.052 9.294 1.00 98.44 97 LEU A N 1
ATOM 763 C CA . LEU A 1 97 ? -0.275 -5.136 8.645 1.00 98.44 97 LEU A CA 1
ATOM 764 C C . LEU A 1 97 ? 0.546 -6.411 8.426 1.00 98.44 97 LEU A C 1
ATOM 766 O O . LEU A 1 97 ? -0.042 -7.473 8.246 1.00 98.44 97 LEU A O 1
ATOM 770 N N . LEU A 1 98 ? 1.880 -6.331 8.435 1.00 97.81 98 LEU A N 1
ATOM 771 C CA . LEU A 1 98 ? 2.775 -7.468 8.190 1.00 97.81 98 LEU A CA 1
ATOM 772 C C . LEU A 1 98 ? 2.450 -8.728 9.012 1.00 97.81 98 LEU A C 1
ATOM 774 O O . LEU A 1 98 ? 2.511 -9.804 8.421 1.00 97.81 98 LEU A O 1
ATOM 778 N N . PRO A 1 99 ? 2.079 -8.643 10.308 1.00 98.31 99 PRO A N 1
ATOM 779 C CA . PRO A 1 99 ? 1.711 -9.824 11.093 1.00 98.31 99 PRO A CA 1
ATOM 780 C C . PRO A 1 99 ? 0.451 -10.551 10.598 1.00 98.31 99 PRO A C 1
ATOM 782 O O . PRO A 1 99 ? 0.247 -11.710 10.944 1.00 98.31 99 PRO A O 1
ATOM 785 N N . TYR A 1 100 ? -0.392 -9.878 9.811 1.00 98.44 100 TYR A N 1
ATOM 786 C CA . TYR A 1 100 ? -1.712 -10.360 9.400 1.00 98.44 100 TYR A CA 1
ATOM 787 C C . TYR A 1 100 ? -1.820 -10.659 7.897 1.00 98.44 100 TYR A C 1
ATOM 789 O O . TYR A 1 100 ? -2.811 -11.240 7.459 1.00 98.44 100 TYR A O 1
ATOM 797 N N . LEU A 1 101 ? -0.832 -10.250 7.094 1.00 97.69 101 LEU A N 1
ATOM 798 C CA . LEU A 1 101 ? -0.789 -10.530 5.657 1.00 97.69 101 LEU A CA 1
ATOM 799 C C . LEU A 1 101 ? -0.363 -11.977 5.394 1.00 97.69 101 LEU A C 1
ATOM 801 O O . LEU A 1 101 ? 0.608 -12.465 5.969 1.00 97.69 101 LEU A O 1
ATOM 805 N N . VAL A 1 102 ? -1.034 -12.624 4.446 1.00 96.62 102 VAL A N 1
ATOM 806 C CA . VAL A 1 102 ? -0.776 -14.009 4.038 1.00 96.62 102 VAL A CA 1
ATOM 807 C C . VAL A 1 102 ? -0.405 -14.051 2.560 1.00 96.62 102 VAL A C 1
ATOM 809 O O . VAL A 1 102 ? 0.718 -14.394 2.195 1.00 96.62 102 VAL A O 1
ATOM 812 N N . GLY A 1 103 ? -1.335 -13.655 1.691 1.00 94.94 103 GLY A N 1
ATOM 813 C CA . GLY A 1 103 ? -1.198 -13.800 0.242 1.00 94.94 103 GLY A CA 1
ATOM 814 C C . GLY A 1 103 ? -0.207 -12.817 -0.378 1.00 94.94 103 GLY A C 1
ATOM 815 O O . GLY A 1 103 ? 0.449 -13.145 -1.366 1.00 94.94 103 GLY A O 1
ATOM 816 N N . LYS A 1 104 ? -0.069 -11.617 0.198 1.00 96.31 104 LYS A N 1
ATOM 817 C CA . LYS A 1 104 ? 0.754 -10.532 -0.358 1.00 96.31 104 LYS A CA 1
ATOM 818 C C . LYS A 1 104 ? 1.948 -10.131 0.510 1.00 96.31 104 LYS A C 1
ATOM 820 O O . LYS A 1 104 ? 2.467 -9.020 0.367 1.00 96.31 104 LYS A O 1
ATOM 825 N N . ILE A 1 105 ? 2.397 -11.018 1.404 1.00 96.94 105 ILE A N 1
ATOM 826 C CA . ILE A 1 105 ? 3.465 -10.716 2.366 1.00 96.94 105 ILE A CA 1
ATOM 827 C C . ILE A 1 105 ? 4.784 -10.307 1.686 1.00 96.94 105 ILE A C 1
ATOM 829 O O . ILE A 1 105 ? 5.412 -9.333 2.103 1.00 96.94 105 ILE A O 1
ATOM 833 N N . ASP A 1 106 ? 5.188 -10.966 0.599 1.00 96.56 106 ASP A N 1
ATOM 834 C CA . ASP A 1 106 ? 6.463 -10.654 -0.062 1.00 96.56 106 ASP A CA 1
ATOM 835 C C . ASP A 1 106 ? 6.389 -9.381 -0.904 1.00 96.56 106 ASP A C 1
ATOM 837 O O . ASP A 1 106 ? 7.323 -8.576 -0.909 1.00 96.56 106 ASP A O 1
ATOM 841 N N . GLN A 1 107 ? 5.247 -9.124 -1.546 1.00 97.88 107 GLN A N 1
ATOM 842 C CA . GLN A 1 107 ? 4.994 -7.851 -2.211 1.00 97.88 107 GLN A CA 1
ATOM 843 C C . GLN A 1 107 ? 5.019 -6.696 -1.199 1.00 97.88 107 GLN A C 1
ATOM 845 O O . GLN A 1 107 ? 5.572 -5.631 -1.495 1.00 97.88 107 GLN A O 1
ATOM 850 N N . ALA A 1 108 ? 4.469 -6.904 0.002 1.00 98.00 108 ALA A N 1
ATOM 851 C CA . ALA A 1 108 ? 4.516 -5.934 1.089 1.00 98.00 108 ALA A CA 1
ATOM 852 C C . ALA A 1 108 ? 5.956 -5.695 1.574 1.00 98.00 108 ALA A C 1
ATOM 854 O O . ALA A 1 108 ? 6.373 -4.540 1.660 1.00 98.00 108 ALA A O 1
ATOM 855 N N . LYS A 1 109 ? 6.754 -6.752 1.789 1.00 97.75 109 LYS A N 1
ATOM 856 C CA . LYS A 1 109 ? 8.177 -6.644 2.171 1.00 97.75 109 LYS A CA 1
ATOM 857 C C . LYS A 1 109 ? 9.006 -5.875 1.140 1.00 97.75 109 LYS A C 1
ATOM 859 O O . LYS A 1 109 ? 9.720 -4.947 1.511 1.00 97.75 109 LYS A O 1
ATOM 864 N N . ILE A 1 110 ? 8.865 -6.185 -0.151 1.00 97.00 110 ILE A N 1
ATOM 865 C CA . ILE A 1 110 ? 9.565 -5.461 -1.230 1.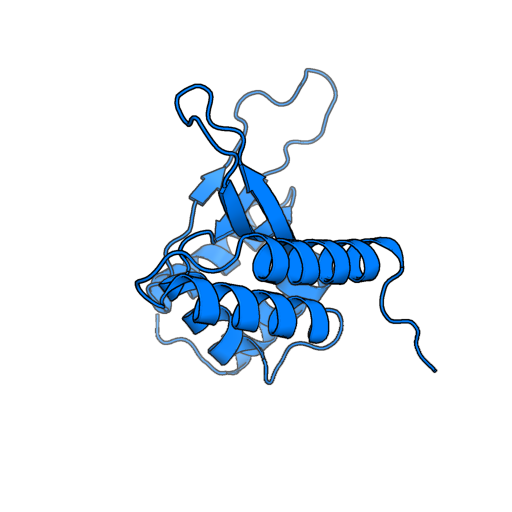00 97.00 110 ILE A CA 1
ATOM 866 C C . ILE A 1 110 ? 9.136 -3.990 -1.271 1.00 97.00 110 ILE A C 1
ATOM 868 O O . ILE A 1 110 ? 9.952 -3.090 -1.476 1.00 97.00 110 ILE A O 1
ATOM 872 N N . THR A 1 111 ? 7.847 -3.725 -1.061 1.00 97.00 111 THR A N 1
ATOM 873 C CA . THR A 1 111 ? 7.323 -2.356 -1.009 1.00 97.00 111 THR A CA 1
ATOM 874 C C . THR A 1 111 ? 7.866 -1.588 0.200 1.00 97.00 111 THR A C 1
ATOM 876 O O . THR A 1 111 ? 8.206 -0.409 0.073 1.00 97.00 111 THR A O 1
ATOM 879 N N . LEU A 1 112 ? 7.991 -2.245 1.355 1.00 96.94 112 LEU A N 1
ATOM 880 C CA . LEU A 1 112 ? 8.582 -1.682 2.568 1.00 96.94 112 LEU A CA 1
ATOM 881 C C . LEU A 1 112 ? 10.072 -1.376 2.374 1.00 96.94 112 LEU A C 1
ATOM 883 O O . LEU A 1 112 ? 10.522 -0.285 2.728 1.00 96.94 112 LEU A O 1
ATOM 887 N N . GLU A 1 113 ? 10.824 -2.291 1.760 1.00 95.31 113 GLU A N 1
ATOM 888 C CA . GLU A 1 113 ? 12.223 -2.076 1.380 1.00 95.31 113 GLU A CA 1
ATOM 889 C C . GLU A 1 113 ? 12.354 -0.846 0.472 1.00 95.31 113 GLU A C 1
ATOM 891 O O . GLU A 1 113 ? 13.127 0.070 0.762 1.00 95.31 113 GLU A O 1
ATOM 896 N N . PHE A 1 114 ? 11.513 -0.754 -0.561 1.00 94.38 114 PHE A N 1
ATOM 897 C CA . PHE A 1 114 ? 11.479 0.405 -1.448 1.00 94.38 114 PHE A CA 1
ATOM 898 C C . PHE A 1 114 ? 11.193 1.715 -0.694 1.00 94.38 114 PHE A C 1
ATOM 900 O O . PHE A 1 114 ? 11.860 2.728 -0.926 1.00 94.38 114 PHE A O 1
ATOM 907 N N . ALA A 1 115 ? 10.205 1.718 0.207 1.00 93.12 115 ALA A N 1
ATOM 908 C CA . ALA A 1 115 ? 9.831 2.898 0.987 1.00 93.12 115 ALA A CA 1
ATOM 909 C C . ALA A 1 115 ? 10.953 3.343 1.943 1.00 93.12 115 ALA A C 1
ATOM 911 O O . ALA A 1 115 ? 11.199 4.544 2.084 1.00 93.12 115 ALA A O 1
ATOM 912 N N . ASN A 1 116 ? 11.662 2.389 2.556 1.00 91.88 116 ASN A N 1
ATOM 913 C CA . ASN A 1 116 ? 12.818 2.650 3.415 1.00 91.88 116 ASN A CA 1
ATOM 914 C C . ASN A 1 116 ? 13.979 3.262 2.632 1.00 91.88 116 ASN A C 1
ATOM 916 O O . ASN A 1 116 ? 14.536 4.277 3.056 1.00 91.88 116 ASN A O 1
ATOM 920 N N . LEU A 1 117 ? 14.291 2.692 1.466 1.00 88.12 117 LEU A N 1
ATOM 921 C CA . LEU A 1 117 ? 15.302 3.229 0.568 1.00 88.12 117 LEU A CA 1
ATOM 922 C C . LEU A 1 117 ? 14.960 4.668 0.194 1.00 88.12 117 LEU A C 1
ATOM 924 O O . LEU A 1 117 ? 15.773 5.559 0.390 1.00 88.12 117 LEU A O 1
ATOM 928 N N . ALA A 1 118 ? 13.731 4.943 -0.245 1.00 80.62 118 ALA A N 1
ATOM 929 C CA . ALA A 1 118 ? 13.336 6.265 -0.723 1.00 80.62 118 ALA A CA 1
ATOM 930 C C . ALA A 1 118 ? 13.443 7.414 0.304 1.00 80.62 118 ALA A C 1
ATOM 932 O O . ALA A 1 118 ? 13.438 8.577 -0.108 1.00 80.62 118 ALA A O 1
ATOM 933 N N . LYS A 1 119 ? 13.560 7.114 1.605 1.00 71.94 119 LYS A N 1
ATOM 934 C CA . LYS A 1 119 ? 13.758 8.102 2.679 1.00 71.94 119 LYS A CA 1
ATOM 935 C C . LYS A 1 119 ? 15.224 8.537 2.837 1.00 71.94 119 LYS A C 1
ATOM 937 O O . LYS A 1 119 ? 15.477 9.606 3.392 1.00 71.94 119 LYS A O 1
ATOM 942 N N . GLN A 1 120 ? 16.184 7.745 2.355 1.00 72.19 120 GLN A N 1
ATOM 943 C CA . GLN A 1 120 ? 17.605 8.086 2.432 1.00 72.19 120 GLN A CA 1
ATOM 944 C C . GLN A 1 120 ? 17.905 9.264 1.488 1.00 72.19 120 GLN A C 1
ATOM 946 O O . GLN A 1 120 ? 17.679 9.192 0.279 1.00 72.19 120 GLN A O 1
ATOM 951 N N . ARG A 1 121 ? 18.366 10.392 2.049 1.00 51.06 121 ARG A N 1
ATOM 952 C CA . ARG A 1 121 ? 18.809 11.563 1.275 1.00 51.06 121 ARG A CA 1
ATOM 953 C C . ARG A 1 121 ? 20.111 11.218 0.549 1.00 51.06 121 ARG A C 1
ATOM 955 O O . ARG A 1 121 ? 21.075 10.797 1.173 1.00 51.06 121 ARG A O 1
ATOM 962 N N . GLY A 1 122 ? 20.126 11.434 -0.760 1.00 54.16 122 GLY A N 1
ATOM 963 C CA . GLY A 1 122 ? 21.202 11.033 -1.666 1.00 54.16 122 GLY A CA 1
ATOM 964 C C . GLY A 1 122 ? 20.576 10.379 -2.891 1.00 54.16 122 GLY A C 1
ATOM 965 O O . GLY A 1 122 ? 19.516 9.768 -2.777 1.00 54.16 122 GLY A O 1
ATOM 966 N N . LYS A 1 123 ? 21.149 10.562 -4.084 1.00 56.50 123 LYS A N 1
ATOM 967 C CA . LYS A 1 123 ? 20.672 9.886 -5.301 1.00 56.50 123 LYS A CA 1
ATOM 968 C C . LYS A 1 123 ? 20.744 8.373 -5.073 1.00 56.50 123 LYS A C 1
ATOM 970 O O . LYS A 1 123 ? 21.780 7.769 -5.326 1.00 56.50 123 LYS A O 1
ATOM 975 N N . LEU A 1 124 ? 19.666 7.760 -4.589 1.00 58.72 124 LEU A N 1
ATOM 976 C CA . LEU A 1 124 ? 19.536 6.312 -4.635 1.00 58.72 124 LEU A CA 1
ATOM 977 C C . LEU A 1 124 ? 19.731 5.880 -6.070 1.00 58.72 124 LEU A C 1
ATOM 979 O O . LEU A 1 124 ? 19.136 6.466 -6.984 1.00 58.72 124 LEU A O 1
ATOM 983 N N . LYS A 1 125 ? 20.584 4.876 -6.251 1.00 73.81 125 LYS A N 1
ATOM 984 C CA . LYS A 1 125 ? 20.888 4.362 -7.572 1.00 73.81 125 LYS A CA 1
ATOM 985 C C . LYS A 1 125 ? 19.583 3.851 -8.162 1.00 73.81 125 LYS A C 1
ATOM 987 O O . LYS A 1 125 ? 18.918 2.985 -7.598 1.00 73.81 125 LYS A O 1
ATOM 992 N N . TYR A 1 126 ? 19.200 4.442 -9.288 1.00 82.06 126 TYR A N 1
ATOM 993 C CA . TYR A 1 126 ? 18.023 4.057 -10.062 1.00 82.06 126 TYR A CA 1
ATOM 994 C C . TYR A 1 126 ? 17.947 2.531 -10.243 1.00 82.06 126 TYR A C 1
ATOM 996 O O . TYR A 1 126 ? 16.870 1.950 -10.150 1.00 82.06 126 TYR A O 1
ATOM 1004 N N . GLU A 1 127 ? 19.107 1.892 -10.402 1.00 86.38 127 GLU A N 1
ATOM 1005 C CA . GLU A 1 127 ? 19.305 0.446 -10.513 1.00 86.38 127 GLU A CA 1
ATOM 1006 C C . GLU A 1 127 ? 18.690 -0.360 -9.358 1.00 86.38 127 GLU A C 1
ATOM 1008 O O . GLU A 1 127 ? 17.991 -1.341 -9.608 1.00 86.38 127 GLU A O 1
ATOM 1013 N N . GLU A 1 128 ? 18.868 0.059 -8.102 1.00 88.75 128 GLU A N 1
ATOM 1014 C CA . GLU A 1 128 ? 18.318 -0.654 -6.937 1.00 88.75 128 GLU A CA 1
ATOM 1015 C C . GLU A 1 128 ? 16.789 -0.584 -6.927 1.00 88.75 128 GLU A C 1
ATOM 1017 O O . GLU A 1 128 ? 16.094 -1.590 -6.766 1.00 88.75 128 GLU A O 1
ATOM 1022 N N . ARG A 1 129 ? 16.246 0.605 -7.205 1.00 89.38 129 ARG A N 1
ATOM 1023 C CA . ARG A 1 129 ? 14.798 0.814 -7.335 1.00 89.38 129 ARG A CA 1
ATOM 1024 C C . ARG A 1 129 ? 14.216 0.022 -8.505 1.00 89.38 129 ARG A C 1
ATOM 1026 O O . ARG A 1 129 ? 13.124 -0.532 -8.381 1.00 89.38 129 ARG A O 1
ATOM 1033 N N . ALA A 1 130 ? 14.937 -0.052 -9.621 1.00 91.44 130 ALA A N 1
ATOM 1034 C CA . ALA A 1 130 ? 14.546 -0.827 -10.791 1.00 91.44 130 ALA A CA 1
ATOM 1035 C C . ALA A 1 130 ? 14.561 -2.336 -10.504 1.00 91.44 130 ALA A C 1
ATOM 1037 O O . ALA A 1 130 ? 13.657 -3.048 -10.943 1.00 91.44 130 ALA A O 1
ATOM 1038 N N . LYS A 1 131 ? 15.522 -2.825 -9.711 1.00 93.69 131 LYS A N 1
ATOM 1039 C CA . LYS A 1 131 ? 15.563 -4.222 -9.258 1.00 93.69 131 LYS A CA 1
ATOM 1040 C C . LYS A 1 131 ? 14.320 -4.576 -8.438 1.00 93.69 131 LYS A C 1
ATOM 1042 O O . LYS A 1 131 ? 13.641 -5.548 -8.765 1.00 93.69 131 LYS A O 1
ATOM 1047 N N . LEU A 1 132 ? 13.968 -3.758 -7.443 1.00 94.69 132 LEU A N 1
ATOM 1048 C CA . LEU A 1 132 ? 12.758 -3.964 -6.633 1.00 94.69 132 LEU A CA 1
ATOM 1049 C C . LEU A 1 132 ? 11.479 -3.894 -7.474 1.00 94.69 132 LEU A C 1
ATOM 1051 O O . LEU A 1 132 ? 10.579 -4.717 -7.309 1.00 94.69 132 LEU A O 1
ATOM 1055 N N . MET A 1 133 ? 11.424 -2.961 -8.428 1.00 95.00 133 MET A N 1
ATOM 1056 C CA . MET A 1 133 ? 10.323 -2.861 -9.385 1.00 95.00 133 MET A CA 1
ATOM 1057 C C . MET A 1 133 ? 10.160 -4.135 -10.222 1.00 95.00 133 MET A C 1
ATOM 1059 O O . MET A 1 133 ? 9.045 -4.628 -10.394 1.00 95.00 133 MET A O 1
ATOM 1063 N N . ASN A 1 134 ? 11.258 -4.695 -10.725 1.00 94.81 134 ASN A N 1
ATOM 1064 C CA . ASN A 1 134 ? 11.219 -5.935 -11.492 1.00 94.81 134 ASN A CA 1
ATOM 1065 C C . ASN A 1 134 ? 10.792 -7.124 -10.622 1.00 94.81 134 ASN A C 1
ATOM 1067 O O . ASN A 1 134 ? 9.997 -7.948 -11.074 1.00 94.81 134 ASN A O 1
ATOM 1071 N N . ASN A 1 135 ? 11.262 -7.192 -9.375 1.00 94.69 135 ASN A N 1
ATOM 1072 C CA . ASN A 1 135 ? 10.893 -8.254 -8.440 1.00 94.69 135 ASN A CA 1
ATOM 1073 C C . ASN A 1 135 ? 9.392 -8.237 -8.128 1.00 94.69 135 ASN A C 1
ATOM 1075 O O . ASN A 1 135 ? 8.724 -9.256 -8.294 1.00 94.69 135 ASN A O 1
ATOM 1079 N N . ILE A 1 136 ? 8.833 -7.077 -7.759 1.00 95.38 136 ILE A N 1
ATOM 1080 C CA . ILE A 1 136 ? 7.398 -6.990 -7.454 1.00 95.38 136 ILE A CA 1
ATOM 1081 C C . ILE A 1 136 ? 6.536 -7.238 -8.696 1.00 95.38 136 ILE A C 1
ATOM 1083 O O . ILE A 1 136 ? 5.476 -7.848 -8.595 1.00 95.38 136 ILE A O 1
ATOM 1087 N N . LYS A 1 137 ? 6.997 -6.823 -9.886 1.00 94.62 137 LYS A N 1
ATOM 1088 C CA . LYS A 1 137 ? 6.298 -7.101 -11.147 1.00 94.62 137 LYS A CA 1
ATOM 1089 C C . LYS A 1 137 ? 6.209 -8.604 -11.415 1.00 94.62 137 LYS A C 1
ATOM 1091 O O . LYS A 1 137 ? 5.137 -9.068 -11.786 1.00 94.62 137 LYS A O 1
ATOM 1096 N N . LYS A 1 138 ? 7.293 -9.355 -11.187 1.00 94.12 138 LYS A N 1
ATOM 1097 C CA . LYS A 1 138 ? 7.297 -10.822 -11.312 1.00 94.12 138 LYS A CA 1
ATOM 1098 C C . LYS A 1 138 ? 6.331 -11.475 -10.321 1.00 94.12 138 LYS A C 1
ATOM 1100 O O . LYS A 1 138 ? 5.515 -12.290 -10.739 1.00 94.12 138 LYS A O 1
ATOM 1105 N N . LEU A 1 139 ? 6.360 -11.063 -9.049 1.00 93.62 139 LEU A N 1
ATOM 1106 C CA . LEU A 1 139 ? 5.439 -11.583 -8.027 1.00 93.62 139 LEU A CA 1
ATOM 1107 C C . LEU A 1 139 ? 3.971 -11.300 -8.359 1.00 93.62 139 LEU A C 1
ATOM 1109 O O . LEU A 1 139 ? 3.117 -12.160 -8.183 1.00 93.62 139 LEU A O 1
ATOM 1113 N N . ASN A 1 140 ? 3.663 -10.110 -8.874 1.00 92.75 140 ASN A N 1
ATOM 1114 C CA . ASN A 1 140 ? 2.296 -9.758 -9.260 1.00 92.75 140 ASN A CA 1
ATOM 1115 C C . ASN A 1 140 ? 1.796 -10.521 -10.498 1.00 92.75 140 ASN A C 1
ATOM 1117 O O . ASN A 1 140 ? 0.589 -10.595 -10.703 1.00 92.75 140 ASN A O 1
ATOM 1121 N N . GLN A 1 141 ? 2.694 -11.047 -11.338 1.00 91.25 141 GLN A N 1
ATOM 1122 C CA . GLN A 1 141 ? 2.335 -11.802 -12.544 1.00 91.25 141 GLN A CA 1
ATOM 1123 C C . GLN A 1 141 ? 2.171 -13.298 -12.282 1.00 91.25 141 GLN A C 1
ATOM 1125 O O . GLN A 1 141 ? 1.286 -13.918 -12.864 1.00 91.25 141 GLN A O 1
ATOM 1130 N N . HIS A 1 142 ? 3.024 -13.872 -11.435 1.00 85.56 142 HIS A N 1
ATOM 1131 C CA . HIS A 1 142 ? 3.102 -15.322 -11.247 1.00 85.56 142 HIS A CA 1
ATOM 1132 C C . HIS A 1 142 ? 2.609 -15.793 -9.875 1.00 85.56 142 HIS A C 1
ATOM 1134 O O . HIS A 1 142 ? 2.486 -16.994 -9.661 1.00 85.56 142 HIS A O 1
ATOM 1140 N N . GLY A 1 143 ? 2.307 -14.867 -8.960 1.00 75.06 143 GLY A N 1
ATOM 1141 C CA . GLY A 1 143 ? 2.064 -15.203 -7.563 1.00 75.06 143 GLY A CA 1
ATOM 1142 C C . GLY A 1 143 ? 3.332 -15.726 -6.887 1.00 75.06 143 GLY A C 1
ATOM 1143 O O . GLY A 1 143 ? 4.448 -15.551 -7.385 1.00 75.06 143 GLY A O 1
ATOM 1144 N N . HIS A 1 144 ? 3.157 -16.366 -5.735 1.00 68.75 144 HIS A N 1
ATOM 1145 C CA . HIS A 1 144 ? 4.237 -17.112 -5.099 1.00 68.75 144 HIS A CA 1
ATOM 1146 C C . HIS A 1 144 ? 4.533 -18.358 -5.927 1.00 68.75 144 HIS A C 1
ATOM 1148 O O . HIS A 1 144 ? 3.641 -19.176 -6.154 1.00 68.75 144 HIS A O 1
ATOM 1154 N N . LEU A 1 145 ? 5.787 -18.523 -6.348 1.00 53.16 145 LEU A N 1
ATOM 1155 C CA . LEU A 1 145 ? 6.294 -19.839 -6.725 1.00 53.16 145 LEU A CA 1
ATOM 1156 C C . LEU A 1 145 ? 6.422 -20.617 -5.417 1.00 53.16 145 LEU A C 1
ATOM 1158 O O . LEU A 1 145 ? 7.454 -20.550 -4.755 1.00 53.16 145 LEU A O 1
ATOM 1162 N N . ILE A 1 146 ? 5.335 -21.251 -4.987 1.00 50.31 146 ILE A N 1
ATOM 1163 C CA . ILE A 1 146 ? 5.392 -22.199 -3.880 1.00 50.31 146 ILE A CA 1
ATOM 1164 C C . ILE A 1 146 ? 6.338 -23.314 -4.342 1.00 50.31 146 ILE A C 1
ATOM 1166 O O . ILE A 1 146 ? 6.066 -23.969 -5.350 1.00 50.31 146 ILE A O 1
ATOM 1170 N N . ALA A 1 147 ? 7.481 -23.421 -3.663 1.00 40.50 147 ALA A N 1
ATOM 1171 C CA . ALA A 1 147 ? 8.375 -24.571 -3.730 1.00 40.50 147 ALA A CA 1
ATOM 1172 C C . ALA A 1 147 ? 7.785 -25.726 -2.917 1.00 40.50 147 ALA A C 1
ATOM 1174 O O . ALA A 1 147 ? 7.176 -25.435 -1.860 1.00 40.50 147 ALA A O 1
#

Radius of gyration: 15.98 Å; chains: 1; bounding box: 42×43×39 Å